Protein AF-A0A350ZY63-F1 (afdb_monomer_lite)

pLDDT: mean 92.79, std 5.46, range [74.38, 97.81]

Foldseek 3Di:
DVLVVQLVPDPCVVVVPDDDDDSLVSCVVSVNADPVSHRRDDCCVPPNDDDHHDPDDDD

Sequence (59 aa):
GRVIHALWRDPELAALSGRTQIVAELAQRYGVRDEDGREPPTWRNILGAPCAFHPARVS

Structure (mmCIF, N/CA/C/O backbone):
data_AF-A0A350ZY63-F1
#
_entry.id   AF-A0A350ZY63-F1
#
loop_
_atom_site.group_PDB
_atom_site.id
_atom_site.type_symbol
_atom_site.label_atom_id
_atom_site.label_alt_id
_atom_site.label_comp_id
_atom_site.label_asym_id
_atom_site.label_entity_id
_atom_site.label_seq_id
_atom_site.pdbx_PDB_ins_code
_atom_site.Cartn_x
_atom_site.Cartn_y
_atom_site.Cartn_z
_atom_site.occupancy
_atom_site.B_iso_or_equiv
_atom_site.auth_seq_id
_atom_site.auth_comp_id
_atom_site.auth_asym_id
_atom_site.auth_atom_id
_atom_site.pdbx_PDB_model_num
ATOM 1 N N . GLY A 1 1 ? -1.810 -1.521 11.412 1.00 89.94 1 GLY A N 1
ATOM 2 C CA . GLY A 1 1 ? -1.370 -2.684 10.608 1.00 89.94 1 GLY A CA 1
ATOM 3 C C . GLY A 1 1 ? -2.433 -3.335 9.719 1.00 89.94 1 GLY A C 1
ATOM 4 O O . GLY A 1 1 ? -2.073 -4.262 9.008 1.00 89.94 1 GLY A O 1
ATOM 5 N N . ARG A 1 2 ? -3.707 -2.890 9.703 1.00 96.12 2 ARG A N 1
ATOM 6 C CA . ARG A 1 2 ? -4.802 -3.570 8.966 1.00 96.12 2 ARG A CA 1
ATOM 7 C C . ARG A 1 2 ? -4.548 -3.676 7.454 1.00 96.12 2 ARG A C 1
ATOM 9 O O . ARG A 1 2 ? -4.715 -4.748 6.889 1.00 96.12 2 ARG A O 1
ATOM 16 N N . VAL A 1 3 ? -4.067 -2.596 6.831 1.00 97.38 3 VAL A N 1
ATOM 17 C CA . VAL A 1 3 ? -3.759 -2.563 5.387 1.00 97.38 3 VAL A CA 1
ATOM 18 C C . VAL A 1 3 ? -2.617 -3.512 5.023 1.00 97.38 3 VAL A C 1
ATOM 20 O O . VAL A 1 3 ? -2.739 -4.266 4.069 1.00 97.38 3 VAL A O 1
ATOM 23 N N . ILE A 1 4 ? -1.530 -3.524 5.800 1.00 97.00 4 ILE A N 1
ATOM 24 C CA . ILE A 1 4 ? -0.389 -4.422 5.554 1.00 97.00 4 ILE A CA 1
ATOM 25 C C . ILE A 1 4 ? -0.790 -5.889 5.739 1.00 97.00 4 ILE A C 1
ATOM 27 O O . ILE A 1 4 ? -0.395 -6.733 4.943 1.00 97.00 4 ILE A O 1
ATOM 31 N N . HIS A 1 5 ? -1.619 -6.192 6.742 1.00 97.81 5 HIS A N 1
ATOM 32 C CA . HIS A 1 5 ? -2.163 -7.537 6.930 1.00 97.81 5 HIS A CA 1
ATOM 33 C C . HIS A 1 5 ? -3.062 -7.968 5.757 1.00 97.81 5 HIS A C 1
ATOM 35 O O . HIS A 1 5 ? -2.969 -9.110 5.317 1.00 97.81 5 HIS A O 1
ATOM 41 N N . ALA A 1 6 ? -3.909 -7.074 5.234 1.00 97.50 6 ALA A N 1
ATOM 42 C CA . ALA A 1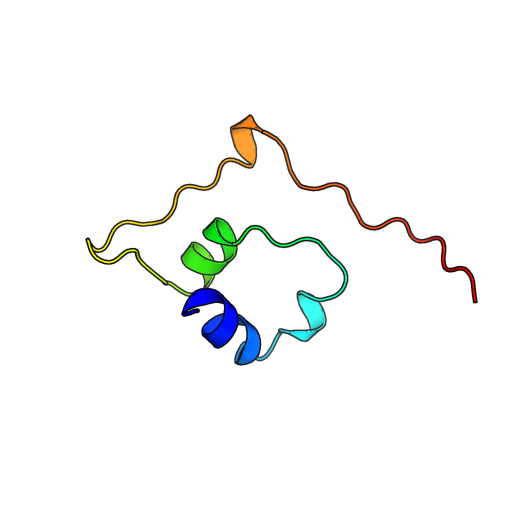 6 ? -4.730 -7.357 4.056 1.00 97.50 6 ALA A CA 1
ATOM 43 C C . ALA A 1 6 ? -3.871 -7.570 2.799 1.00 97.50 6 ALA A C 1
ATOM 45 O O . ALA A 1 6 ? -4.052 -8.566 2.107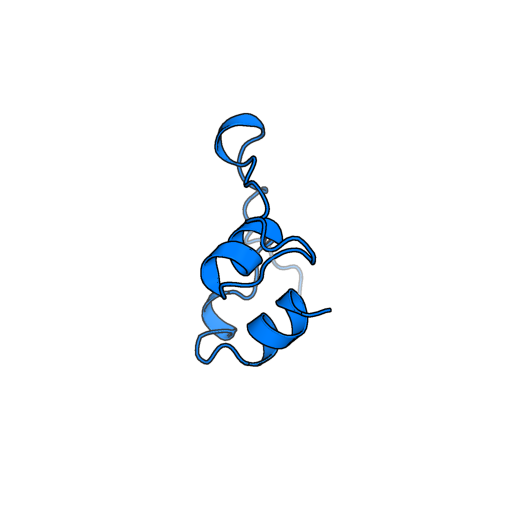 1.00 97.50 6 ALA A O 1
ATOM 46 N N . LEU A 1 7 ? -2.880 -6.701 2.571 1.00 97.56 7 LEU A N 1
ATOM 47 C CA . LEU A 1 7 ? -1.912 -6.824 1.480 1.00 97.56 7 LEU A CA 1
ATOM 48 C C . LEU A 1 7 ? -1.166 -8.162 1.530 1.00 97.56 7 LEU A C 1
ATOM 50 O O . LEU A 1 7 ? -1.045 -8.837 0.517 1.00 97.56 7 LEU A O 1
ATOM 54 N N . TRP A 1 8 ? -0.700 -8.577 2.710 1.00 96.81 8 TRP A N 1
ATOM 55 C CA . TRP A 1 8 ? 0.015 -9.845 2.880 1.00 96.81 8 TRP A CA 1
ATOM 56 C C . TRP A 1 8 ? -0.834 -11.078 2.521 1.00 96.81 8 TRP A C 1
ATOM 58 O O . TRP A 1 8 ? -0.285 -12.103 2.128 1.00 96.81 8 TRP A O 1
ATOM 68 N N . ARG A 1 9 ? -2.166 -10.982 2.624 1.00 97.25 9 ARG A N 1
ATOM 69 C CA . ARG A 1 9 ? -3.112 -12.060 2.279 1.00 97.25 9 ARG A CA 1
ATOM 70 C C . ARG A 1 9 ? -3.659 -11.956 0.855 1.00 97.25 9 ARG A C 1
ATOM 72 O O . ARG A 1 9 ? -4.483 -12.788 0.483 1.00 97.25 9 ARG A O 1
ATOM 79 N N . ASP A 1 10 ? -3.251 -10.946 0.088 1.00 97.31 10 ASP A N 1
ATOM 80 C CA . ASP A 1 10 ? -3.720 -10.747 -1.280 1.00 97.31 10 ASP A CA 1
ATOM 81 C C . ASP A 1 10 ? -3.214 -11.898 -2.176 1.00 97.31 10 ASP A C 1
ATOM 83 O O . ASP A 1 10 ? -1.998 -12.087 -2.290 1.00 97.31 10 ASP A O 1
ATOM 87 N N . PRO A 1 11 ? -4.103 -12.682 -2.820 1.00 97.06 11 PRO A N 1
ATOM 88 C CA . PRO A 1 11 ? -3.685 -13.753 -3.726 1.00 97.06 11 PRO A CA 1
ATOM 89 C C . PRO A 1 11 ? -2.888 -13.231 -4.935 1.00 97.06 11 PRO A C 1
ATOM 91 O O . PRO A 1 11 ? -2.102 -13.973 -5.518 1.00 97.06 11 PRO A O 1
ATOM 94 N N . GLU A 1 12 ? -3.038 -11.952 -5.286 1.00 95.94 12 GLU A N 1
ATOM 95 C CA . GLU A 1 12 ? -2.305 -11.264 -6.348 1.00 95.94 12 GLU A CA 1
ATOM 96 C C . GLU A 1 12 ? -1.131 -10.415 -5.814 1.00 95.94 12 GLU A C 1
ATOM 98 O O . GLU A 1 12 ? -0.635 -9.529 -6.514 1.00 95.94 12 GLU A O 1
ATOM 103 N N . LEU A 1 13 ? -0.633 -10.670 -4.594 1.00 96.00 13 LEU A N 1
ATOM 104 C CA . LEU A 1 13 ? 0.461 -9.902 -3.970 1.00 96.00 13 LEU A CA 1
ATOM 105 C C . LEU A 1 13 ? 1.697 -9.747 -4.877 1.00 96.00 13 LEU A C 1
ATOM 107 O O . LEU A 1 13 ? 2.331 -8.686 -4.910 1.00 96.00 13 LEU A O 1
ATOM 111 N N . ALA A 1 14 ? 2.028 -10.780 -5.654 1.00 95.62 14 ALA A N 1
ATOM 112 C CA . ALA A 1 14 ? 3.134 -10.738 -6.606 1.00 95.62 14 ALA A CA 1
ATOM 113 C C . ALA A 1 14 ? 2.964 -9.614 -7.645 1.00 95.62 14 ALA A C 1
ATOM 115 O O . ALA A 1 14 ? 3.925 -8.909 -7.950 1.00 95.62 14 ALA A O 1
ATOM 116 N N . ALA A 1 15 ? 1.740 -9.374 -8.124 1.00 95.00 15 ALA A N 1
ATOM 117 C CA . ALA A 1 15 ? 1.451 -8.303 -9.073 1.00 95.00 15 ALA A CA 1
ATOM 118 C C . ALA A 1 15 ? 1.635 -6.911 -8.450 1.00 95.00 15 ALA A C 1
ATOM 120 O O . ALA A 1 15 ? 1.902 -5.942 -9.157 1.00 95.00 15 ALA A O 1
ATOM 121 N N . LEU A 1 16 ? 1.507 -6.776 -7.130 1.00 93.81 16 LEU A N 1
ATOM 122 C CA . LEU A 1 16 ? 1.673 -5.512 -6.405 1.00 93.81 16 LEU A CA 1
ATOM 123 C C . LEU A 1 16 ? 3.126 -5.217 -6.017 1.00 93.81 16 LEU A C 1
ATOM 125 O O . LEU A 1 16 ? 3.426 -4.112 -5.563 1.00 93.81 16 LEU A O 1
ATOM 129 N N . SER A 1 17 ? 4.028 -6.173 -6.204 1.00 91.81 17 SER A N 1
ATOM 130 C CA . SER A 1 17 ? 5.427 -6.052 -5.805 1.00 91.81 17 SER A CA 1
ATOM 131 C C . SER A 1 17 ? 6.245 -5.218 -6.804 1.00 91.81 17 SER A C 1
ATOM 133 O O . SER A 1 17 ? 5.849 -5.029 -7.952 1.00 91.81 17 SER A O 1
ATOM 135 N N . GLY A 1 18 ? 7.392 -4.683 -6.367 1.00 90.50 18 GLY A N 1
ATOM 136 C CA . GLY A 1 18 ? 8.320 -3.934 -7.235 1.00 90.50 18 GLY A CA 1
ATOM 137 C C . GLY A 1 18 ? 7.952 -2.470 -7.509 1.00 90.50 18 GLY A C 1
ATOM 138 O O . GLY A 1 18 ? 8.557 -1.838 -8.372 1.00 90.50 18 GLY A O 1
ATOM 139 N N . ARG A 1 19 ? 6.975 -1.911 -6.788 1.00 91.00 19 ARG A N 1
ATOM 140 C CA . ARG A 1 19 ? 6.541 -0.514 -6.932 1.00 91.00 19 ARG A CA 1
ATOM 141 C C . ARG A 1 19 ? 6.109 0.089 -5.602 1.00 91.00 19 ARG A C 1
ATOM 143 O O . ARG A 1 19 ? 5.671 -0.622 -4.699 1.00 91.00 19 ARG A O 1
ATOM 150 N N . THR A 1 20 ? 6.200 1.411 -5.507 1.00 93.81 20 THR A N 1
ATOM 151 C CA . THR A 1 20 ? 5.689 2.170 -4.363 1.00 93.81 20 THR A CA 1
ATOM 152 C C . THR A 1 20 ? 4.166 2.139 -4.357 1.00 93.81 20 THR A C 1
ATOM 154 O O . THR A 1 20 ? 3.532 2.503 -5.346 1.00 93.81 20 THR A O 1
ATOM 157 N N . GLN A 1 21 ? 3.583 1.728 -3.232 1.00 95.00 21 GLN A N 1
ATOM 158 C CA . GLN A 1 21 ? 2.136 1.661 -3.044 1.00 95.00 21 GLN A CA 1
ATOM 159 C C . GLN A 1 21 ? 1.641 2.807 -2.162 1.00 95.00 21 GLN A C 1
ATOM 161 O O . GLN A 1 21 ? 2.300 3.187 -1.194 1.00 95.00 21 GLN A O 1
ATOM 166 N N . ILE A 1 22 ? 0.451 3.330 -2.465 1.00 95.44 22 ILE A N 1
ATOM 167 C CA . ILE A 1 22 ? -0.229 4.319 -1.622 1.00 95.44 22 ILE A CA 1
ATOM 168 C C . ILE A 1 22 ? -1.155 3.572 -0.661 1.00 95.44 22 ILE A C 1
ATOM 170 O O . ILE A 1 22 ? -2.108 2.919 -1.080 1.00 95.44 22 ILE A O 1
ATOM 174 N N . VAL A 1 23 ? -0.898 3.693 0.643 1.00 95.56 23 VAL A N 1
ATOM 175 C CA . VAL A 1 23 ? -1.654 2.976 1.686 1.00 95.56 23 VAL A CA 1
ATOM 176 C C . VAL A 1 23 ? -3.149 3.304 1.648 1.00 95.56 23 VAL A C 1
ATOM 178 O O . VAL A 1 23 ? -3.953 2.399 1.832 1.00 95.56 23 VAL A O 1
ATOM 181 N N . ALA A 1 24 ? -3.531 4.554 1.362 1.00 96.25 24 ALA A N 1
ATOM 182 C CA . ALA A 1 24 ? -4.939 4.941 1.241 1.00 96.25 24 ALA A CA 1
ATOM 183 C C . ALA A 1 24 ? -5.657 4.215 0.090 1.00 96.25 24 ALA A C 1
ATOM 185 O O . ALA A 1 24 ? -6.796 3.792 0.244 1.00 96.25 24 ALA A O 1
ATOM 186 N N . GLU A 1 25 ? -4.980 3.989 -1.037 1.00 96.38 25 GLU A N 1
ATOM 187 C CA . GLU A 1 25 ? -5.559 3.254 -2.167 1.00 96.38 25 GLU A CA 1
ATOM 188 C C . GLU A 1 25 ? -5.666 1.759 -1.878 1.00 96.38 25 GLU A C 1
ATOM 190 O O . GLU A 1 25 ? -6.660 1.130 -2.228 1.00 96.38 25 GLU A O 1
ATOM 195 N N . LEU A 1 26 ? -4.676 1.186 -1.188 1.00 97.06 26 LEU A N 1
ATOM 196 C CA . LEU A 1 26 ? -4.776 -0.188 -0.700 1.00 97.06 26 LEU A CA 1
ATOM 197 C C . LEU A 1 26 ? -5.900 -0.327 0.332 1.00 97.06 26 LEU A C 1
ATOM 199 O O . LEU A 1 26 ? -6.624 -1.317 0.319 1.00 97.06 26 LEU A O 1
ATOM 203 N N . ALA A 1 27 ? -6.085 0.666 1.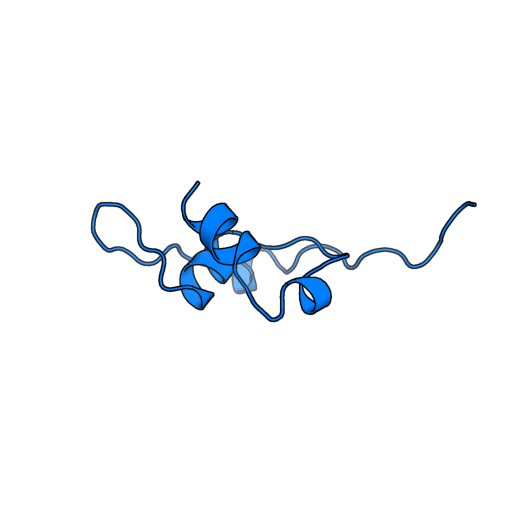203 1.00 97.25 27 ALA A N 1
ATOM 204 C CA . ALA A 1 27 ? -7.186 0.679 2.155 1.00 97.25 27 ALA A CA 1
ATOM 205 C C . ALA A 1 27 ? -8.543 0.686 1.435 1.00 97.25 27 ALA A C 1
ATOM 207 O O . ALA A 1 27 ? -9.387 -0.148 1.749 1.00 97.25 27 ALA A O 1
ATOM 208 N N . GLN A 1 28 ? -8.714 1.533 0.414 1.00 96.56 28 GLN A N 1
ATOM 209 C CA . GLN A 1 28 ? -9.903 1.531 -0.447 1.00 96.56 28 GLN A CA 1
ATOM 210 C C . GLN A 1 28 ? -10.104 0.176 -1.142 1.00 96.56 28 GLN A C 1
ATOM 212 O O . GLN A 1 28 ? -11.185 -0.403 -1.057 1.00 96.56 28 GLN A O 1
ATOM 217 N N . ARG A 1 29 ? -9.048 -0.376 -1.758 1.00 95.88 29 ARG A N 1
ATOM 218 C CA . ARG A 1 29 ? -9.063 -1.675 -2.457 1.00 95.88 29 ARG A CA 1
ATOM 219 C C . ARG A 1 29 ? -9.507 -2.826 -1.557 1.00 95.88 29 ARG A C 1
ATOM 221 O O . ARG A 1 29 ? -10.276 -3.675 -1.991 1.00 95.88 29 ARG A O 1
ATOM 228 N N . TYR A 1 30 ? -9.013 -2.860 -0.321 1.00 97.12 30 TYR A N 1
ATOM 229 C CA . TYR A 1 30 ? -9.304 -3.924 0.641 1.00 97.12 30 TYR A CA 1
ATOM 230 C C . TYR A 1 30 ? -10.487 -3.611 1.567 1.00 97.12 30 TYR A C 1
ATOM 232 O O . TYR A 1 30 ? -10.751 -4.379 2.491 1.00 97.12 30 TYR A O 1
ATOM 240 N N . GLY A 1 31 ? -11.181 -2.486 1.370 1.00 96.75 31 GLY A N 1
ATOM 241 C CA . GLY A 1 31 ? -12.296 -2.071 2.224 1.00 96.75 31 GLY A CA 1
ATOM 242 C C . GLY A 1 31 ? -11.900 -1.755 3.673 1.00 96.75 31 GLY A C 1
ATOM 243 O O . GLY A 1 31 ? -12.742 -1.814 4.567 1.00 96.75 31 GLY A O 1
ATOM 244 N N . VAL A 1 32 ? -10.632 -1.423 3.928 1.00 96.88 32 VAL A N 1
ATOM 245 C CA . VAL A 1 32 ? -10.153 -1.010 5.251 1.00 96.88 32 VAL A CA 1
ATOM 246 C C . VAL A 1 32 ? -10.578 0.434 5.508 1.00 96.88 32 VAL A C 1
ATOM 248 O O . VAL A 1 32 ? -10.254 1.336 4.737 1.00 96.88 32 VAL A O 1
ATOM 251 N N . ARG A 1 33 ? -11.287 0.642 6.617 1.00 96.12 33 ARG A N 1
ATOM 252 C CA . ARG A 1 33 ? -11.784 1.943 7.076 1.00 96.12 33 ARG A CA 1
ATOM 253 C C . ARG A 1 33 ? -11.023 2.413 8.313 1.00 96.12 33 ARG A C 1
ATOM 255 O O . ARG A 1 33 ? -10.436 1.595 9.030 1.00 96.12 33 ARG A O 1
ATOM 262 N N . ASP A 1 34 ? -11.067 3.718 8.555 1.00 93.06 34 ASP A N 1
ATOM 263 C CA . ASP A 1 34 ? -10.659 4.297 9.836 1.00 93.06 34 ASP A CA 1
ATOM 264 C C . ASP A 1 34 ? -11.651 3.907 10.946 1.00 93.06 34 ASP A C 1
ATOM 266 O O . ASP A 1 34 ? -12.709 3.332 10.680 1.00 93.06 34 ASP A O 1
ATOM 270 N N . GLU A 1 35 ? -11.306 4.192 12.202 1.00 92.69 35 GLU A N 1
ATOM 271 C CA . GLU A 1 35 ? -12.106 3.790 13.372 1.00 92.69 35 GLU A CA 1
ATOM 272 C C . GLU A 1 35 ? -13.529 4.365 13.340 1.00 92.69 35 GLU A C 1
ATOM 274 O O . GLU A 1 35 ? -14.475 3.683 13.725 1.00 92.69 35 GLU A O 1
ATOM 279 N N . ASP A 1 36 ? -13.690 5.547 12.744 1.00 93.69 36 ASP A N 1
ATOM 280 C CA . ASP A 1 36 ? -14.981 6.215 12.549 1.00 93.69 36 ASP A CA 1
ATOM 281 C C . ASP A 1 36 ? -15.742 5.724 11.297 1.00 93.69 36 ASP A C 1
ATOM 283 O O . ASP A 1 36 ? -16.720 6.333 10.866 1.00 93.69 36 ASP A O 1
ATOM 287 N N . GLY A 1 37 ? -15.274 4.655 10.639 1.00 93.12 37 GLY A N 1
ATOM 288 C CA . GLY A 1 37 ? -15.878 4.097 9.421 1.00 93.12 37 GLY A CA 1
ATOM 289 C C . GLY A 1 37 ? -15.551 4.862 8.131 1.00 93.12 37 GLY A C 1
ATOM 290 O O . GLY A 1 37 ? -16.001 4.485 7.046 1.00 93.12 37 GLY A O 1
ATOM 291 N N . ARG A 1 38 ? -14.740 5.917 8.220 1.00 95.00 38 ARG A N 1
ATOM 292 C CA . ARG A 1 38 ? -14.354 6.762 7.087 1.00 95.00 38 ARG A CA 1
ATOM 293 C C . ARG A 1 38 ? -13.466 6.023 6.077 1.00 95.00 38 ARG A C 1
ATOM 295 O O . ARG A 1 38 ? -12.619 5.207 6.439 1.00 95.00 38 ARG A O 1
ATOM 302 N N . GLU A 1 39 ? -13.644 6.343 4.791 1.00 95.50 39 GLU A N 1
ATOM 303 C CA . GLU A 1 39 ? -12.678 5.991 3.744 1.00 95.50 39 GLU A CA 1
ATOM 304 C C . GLU A 1 39 ? -11.446 6.907 3.780 1.00 95.50 39 GLU A C 1
ATOM 306 O O . GLU A 1 39 ? -11.610 8.133 3.710 1.00 95.50 39 GLU A O 1
ATOM 311 N N . PRO A 1 40 ? -10.222 6.355 3.803 1.00 93.31 40 PRO A N 1
ATOM 312 C CA . PRO A 1 40 ? -9.020 7.164 3.653 1.00 93.31 40 PRO A CA 1
ATOM 313 C C . PRO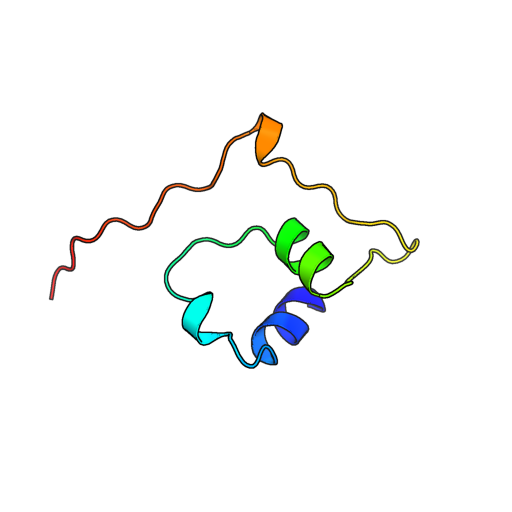 A 1 40 ? -8.987 7.843 2.272 1.00 93.31 40 PRO A C 1
ATOM 315 O O . PRO A 1 40 ? -9.164 7.160 1.259 1.00 93.31 40 PRO A O 1
ATOM 318 N N . PRO A 1 41 ? -8.748 9.163 2.179 1.00 93.94 41 PRO A N 1
ATOM 319 C CA . PRO A 1 41 ? -8.694 9.862 0.897 1.00 93.94 41 PRO A CA 1
ATOM 320 C C . PRO A 1 41 ? -7.426 9.507 0.105 1.00 93.94 41 PRO A C 1
ATOM 322 O O . PRO A 1 41 ? -6.346 9.361 0.680 1.00 93.94 41 PRO A O 1
ATOM 325 N N . THR A 1 42 ? -7.537 9.438 -1.226 1.00 92.94 42 THR A N 1
ATOM 326 C CA . THR A 1 42 ? -6.374 9.391 -2.129 1.00 92.94 42 THR A CA 1
ATOM 327 C C . THR A 1 42 ? -6.078 10.776 -2.691 1.00 92.94 42 THR A C 1
ATOM 329 O O . THR A 1 42 ? -6.976 11.503 -3.113 1.00 92.94 42 THR A O 1
ATOM 332 N N . TRP A 1 43 ? -4.797 11.132 -2.723 1.00 92.62 43 TRP A N 1
ATOM 333 C CA . TRP A 1 43 ? -4.327 12.435 -3.190 1.00 92.62 43 TRP A CA 1
ATOM 334 C C . TRP A 1 43 ? -3.623 12.365 -4.542 1.00 92.62 43 TRP A C 1
ATOM 336 O O . TRP A 1 43 ? -3.078 13.370 -4.989 1.00 92.62 43 TRP A O 1
ATOM 346 N N . ARG A 1 44 ? -3.645 11.212 -5.225 1.00 93.44 44 ARG A N 1
ATOM 347 C CA . ARG 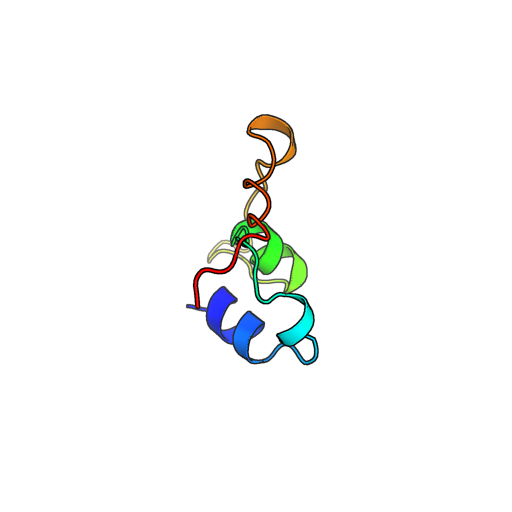A 1 44 ? -2.937 11.022 -6.503 1.00 93.44 44 ARG A CA 1
ATOM 348 C C . ARG A 1 44 ? -3.336 12.049 -7.565 1.00 93.44 44 ARG A C 1
ATOM 350 O O . ARG A 1 44 ? -2.487 12.497 -8.324 1.00 93.44 44 ARG A O 1
ATOM 357 N N . ASN A 1 45 ? -4.607 12.447 -7.598 1.00 90.06 45 ASN A N 1
ATOM 358 C CA . ASN A 1 45 ? -5.099 13.427 -8.568 1.00 90.06 45 ASN A CA 1
ATOM 359 C C . ASN A 1 45 ? -4.585 14.858 -8.310 1.00 90.06 45 ASN A C 1
ATOM 361 O O . ASN A 1 45 ? -4.619 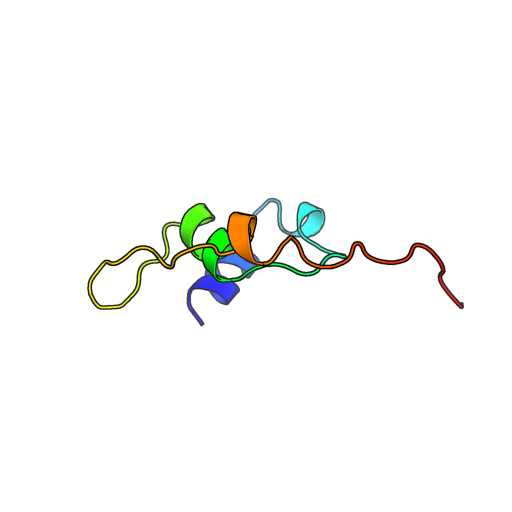15.690 -9.205 1.00 90.06 45 ASN A O 1
ATOM 365 N N . ILE A 1 46 ? -4.129 15.149 -7.087 1.00 93.56 46 ILE A N 1
ATOM 366 C CA . ILE A 1 46 ? -3.685 16.488 -6.670 1.00 93.56 46 ILE A CA 1
ATOM 367 C C . ILE A 1 46 ? -2.156 16.549 -6.564 1.00 93.56 46 ILE A C 1
ATOM 369 O O . ILE A 1 46 ? -1.548 17.525 -6.987 1.00 93.56 46 ILE A O 1
ATOM 373 N N . LEU A 1 47 ? -1.531 15.505 -6.014 1.00 93.50 47 LEU A N 1
ATOM 374 C CA . LEU A 1 47 ? -0.090 15.446 -5.737 1.00 93.50 47 LEU A CA 1
ATOM 375 C C . LEU A 1 47 ? 0.695 14.616 -6.763 1.00 93.50 47 LEU A C 1
ATOM 377 O O . LEU A 1 47 ? 1.921 14.579 -6.713 1.00 93.50 47 LEU A O 1
ATOM 381 N N . GLY A 1 48 ? 0.002 13.947 -7.685 1.00 92.06 48 GLY A N 1
ATOM 382 C CA . GLY A 1 48 ? 0.603 13.016 -8.632 1.00 92.06 48 GLY A CA 1
ATOM 383 C C . GLY A 1 48 ? 0.797 11.607 -8.067 1.00 92.06 48 GLY A C 1
ATOM 384 O O . GLY A 1 48 ? 0.515 11.307 -6.903 1.00 92.06 48 GLY A O 1
ATOM 385 N N . ALA A 1 49 ? 1.249 10.704 -8.937 1.00 91.50 49 ALA A N 1
ATOM 386 C CA . ALA A 1 49 ? 1.587 9.332 -8.575 1.00 91.50 49 ALA A CA 1
ATOM 387 C C . ALA A 1 49 ? 3.059 9.220 -8.131 1.00 91.50 49 ALA A C 1
ATOM 389 O O . ALA A 1 49 ? 3.883 10.036 -8.549 1.00 91.50 49 ALA A O 1
ATOM 390 N N . PRO A 1 50 ? 3.421 8.198 -7.329 1.00 90.88 50 PRO A N 1
ATOM 391 C CA . PRO A 1 50 ? 4.817 7.913 -7.023 1.00 90.88 50 PRO A CA 1
ATOM 392 C C . PRO A 1 50 ? 5.624 7.667 -8.302 1.00 90.88 50 PRO A C 1
ATOM 394 O O . PRO A 1 50 ? 5.099 7.117 -9.274 1.00 90.88 50 PRO A O 1
ATOM 397 N N . CYS A 1 51 ? 6.910 8.021 -8.283 1.00 87.88 51 CYS A N 1
ATOM 398 C CA . CYS A 1 51 ? 7.814 7.729 -9.392 1.00 87.88 51 CYS A CA 1
ATOM 399 C C . CYS A 1 51 ? 7.826 6.228 -9.708 1.00 87.88 51 CYS A C 1
ATOM 401 O O . CYS A 1 51 ? 7.870 5.386 -8.804 1.00 87.88 51 CYS A O 1
ATOM 403 N N . ALA A 1 52 ? 7.826 5.901 -11.000 1.00 86.00 52 ALA A N 1
ATOM 404 C CA . ALA A 1 52 ? 8.010 4.530 -11.447 1.00 86.00 52 ALA A CA 1
ATOM 405 C C . ALA A 1 52 ? 9.403 4.023 -11.045 1.00 86.00 52 ALA A C 1
ATOM 407 O O . ALA A 1 52 ? 10.381 4.774 -11.050 1.00 86.00 52 ALA A O 1
ATOM 408 N N . PHE A 1 53 ? 9.487 2.738 -10.703 1.00 84.69 53 PHE A N 1
ATOM 409 C CA . PHE A 1 53 ? 10.762 2.087 -10.429 1.00 84.69 53 PHE A CA 1
ATOM 410 C C . PHE A 1 53 ? 11.676 2.163 -11.663 1.00 84.69 53 PHE A C 1
ATOM 412 O O . PHE A 1 53 ? 11.237 1.891 -12.782 1.00 84.69 53 PHE A O 1
ATOM 419 N N . HIS A 1 54 ? 12.945 2.527 -11.462 1.00 80.81 54 HIS A N 1
ATOM 420 C CA . HIS A 1 54 ? 13.915 2.616 -12.549 1.00 80.81 54 HIS A CA 1
ATOM 421 C C . HIS A 1 54 ? 14.435 1.215 -12.923 1.00 80.81 54 HIS A C 1
ATOM 423 O O . HIS A 1 54 ? 14.905 0.500 -12.041 1.00 80.81 54 HIS A O 1
ATOM 429 N N . PRO A 1 55 ? 14.423 0.810 -14.207 1.00 82.88 55 PRO A N 1
ATOM 430 C CA . PRO A 1 55 ? 14.716 -0.570 -14.605 1.00 82.88 55 PRO A CA 1
ATOM 431 C C . PRO A 1 55 ? 16.194 -0.968 -14.481 1.00 82.88 55 PRO A C 1
ATOM 433 O O . PRO A 1 55 ? 16.505 -2.154 -14.569 1.00 82.88 55 PRO A O 1
ATOM 436 N N . ALA A 1 56 ? 17.113 -0.013 -14.293 1.00 87.88 56 ALA A N 1
ATOM 437 C CA . ALA A 1 56 ? 18.526 -0.336 -14.101 1.00 87.88 56 ALA A CA 1
ATOM 438 C C . ALA A 1 56 ? 18.725 -1.184 -12.840 1.00 87.88 56 ALA A C 1
ATOM 440 O O . ALA A 1 56 ? 18.390 -0.773 -11.730 1.00 87.88 56 ALA A O 1
ATOM 441 N N . ARG A 1 57 ? 19.315 -2.363 -13.028 1.00 76.50 57 ARG A N 1
ATOM 442 C CA . ARG A 1 57 ? 19.752 -3.251 -11.955 1.00 76.50 57 ARG A CA 1
ATOM 443 C C . ARG A 1 57 ? 21.270 -3.336 -12.020 1.00 76.50 57 ARG A C 1
ATOM 445 O O . ARG A 1 57 ? 21.806 -3.699 -13.062 1.00 76.50 57 ARG A O 1
ATOM 452 N N . VAL A 1 58 ? 21.942 -2.986 -10.929 1.00 74.38 58 VAL A N 1
ATOM 453 C CA . VAL A 1 58 ? 23.374 -3.252 -10.756 1.00 74.38 58 VAL A CA 1
ATOM 454 C C . VAL A 1 58 ? 23.469 -4.578 -10.013 1.00 74.38 58 VAL A C 1
ATOM 456 O O . VAL A 1 58 ? 22.923 -4.704 -8.916 1.00 74.38 58 VAL A O 1
ATOM 459 N N . SER A 1 59 ? 24.064 -5.571 -10.664 1.00 75.25 59 SER A N 1
ATOM 460 C CA . SER A 1 59 ? 24.304 -6.917 -10.138 1.00 75.25 59 SER A CA 1
ATOM 461 C C . SER A 1 59 ? 25.790 -7.164 -9.989 1.00 75.25 59 SER A C 1
ATOM 463 O O . SER A 1 59 ? 26.503 -6.758 -10.935 1.00 75.25 59 SER A O 1
#

Secondary structure (DSSP, 8-state):
-HHHHHHHT-TTHHHHTTS---HHHHHHHTT---TTSPPPPP-HHHH-PPPPPP-----

Radius of gyration: 13.68 Å; chains: 1; bounding box: 40×30×28 Å